Protein AF-A0A822BHA2-F1 (afdb_monomer_lite)

pLDDT: mean 87.2, std 10.23, range [45.75, 97.19]

Structure (mmCIF, N/CA/C/O backbone):
data_AF-A0A822BHA2-F1
#
_entry.id   AF-A0A822BHA2-F1
#
loop_
_atom_site.group_PDB
_atom_site.id
_atom_site.type_symbol
_atom_site.label_atom_id
_atom_site.label_alt_id
_atom_site.label_comp_id
_atom_site.label_asym_id
_atom_site.label_entity_id
_atom_site.label_seq_id
_atom_site.pdbx_PDB_ins_code
_atom_site.Cartn_x
_atom_site.Cartn_y
_atom_site.Cartn_z
_atom_site.occupancy
_atom_site.B_iso_or_equiv
_atom_site.auth_seq_id
_atom_site.auth_comp_id
_atom_site.auth_asym_id
_atom_site.auth_atom_id
_atom_site.pdbx_PDB_model_num
ATOM 1 N N . LEU A 1 1 ? -14.214 2.710 -16.445 1.00 45.75 1 LEU A N 1
ATOM 2 C CA . LEU A 1 1 ? -13.715 4.094 -16.283 1.00 45.75 1 LEU A CA 1
ATOM 3 C C . LEU A 1 1 ? -12.945 4.460 -17.545 1.00 45.75 1 LEU A C 1
ATOM 5 O O . LEU A 1 1 ? -11.931 3.828 -17.794 1.00 45.75 1 LEU A O 1
ATOM 9 N N . ARG A 1 2 ? -13.472 5.365 -18.381 1.00 46.78 2 ARG A N 1
ATOM 10 C CA . ARG A 1 2 ? -12.817 5.802 -19.633 1.00 46.78 2 ARG A CA 1
ATOM 11 C C . ARG A 1 2 ? -11.804 6.937 -19.414 1.00 46.78 2 ARG A C 1
ATOM 13 O O . ARG A 1 2 ? -10.868 7.034 -20.187 1.00 46.78 2 ARG A O 1
ATOM 20 N N . GLU A 1 3 ? -11.950 7.702 -18.329 1.00 65.31 3 GLU A N 1
ATOM 21 C CA . GLU A 1 3 ? -11.245 8.982 -18.121 1.00 65.31 3 GLU A CA 1
ATOM 22 C C . GLU A 1 3 ? -10.398 9.040 -16.832 1.00 65.31 3 GLU A C 1
ATOM 24 O O . GLU A 1 3 ? -10.071 10.113 -16.338 1.00 65.31 3 GLU A O 1
ATOM 29 N N . GLY A 1 4 ? -10.033 7.893 -16.247 1.00 66.88 4 GLY A N 1
ATOM 30 C CA . GLY A 1 4 ? -9.258 7.872 -14.997 1.00 66.88 4 GLY A CA 1
ATOM 31 C C . GLY A 1 4 ? -9.972 8.550 -13.813 1.00 66.88 4 GLY A C 1
ATOM 32 O O . GLY A 1 4 ? -11.200 8.633 -13.780 1.00 66.88 4 GLY A O 1
ATOM 33 N N . PHE A 1 5 ? -9.200 8.968 -12.808 1.00 67.44 5 PHE A N 1
ATOM 34 C CA . PHE A 1 5 ? -9.659 9.724 -11.638 1.00 67.44 5 PHE A CA 1
ATOM 35 C C . PHE A 1 5 ? -8.581 10.753 -11.270 1.00 67.44 5 PHE A C 1
ATOM 37 O O . PHE A 1 5 ? -7.400 10.401 -11.232 1.00 67.44 5 PHE A O 1
ATOM 44 N N . ASP A 1 6 ? -8.973 12.005 -11.016 1.00 74.56 6 ASP A N 1
ATOM 45 C CA . ASP A 1 6 ? -8.052 13.058 -10.576 1.00 74.56 6 ASP A CA 1
ATOM 46 C C . ASP A 1 6 ? -7.616 12.800 -9.128 1.00 74.56 6 ASP A C 1
ATOM 48 O O . ASP A 1 6 ? -8.427 12.787 -8.204 1.00 74.56 6 ASP A O 1
ATOM 52 N N . THR A 1 7 ? -6.321 12.571 -8.927 1.00 71.50 7 THR A N 1
ATOM 53 C CA . THR A 1 7 ? -5.754 12.267 -7.608 1.00 71.50 7 THR A CA 1
ATOM 54 C C . THR A 1 7 ? -5.490 13.519 -6.769 1.00 71.50 7 THR A C 1
ATOM 56 O O . THR A 1 7 ? -5.160 13.398 -5.588 1.00 71.50 7 THR A O 1
ATOM 59 N N . GLY A 1 8 ? -5.609 14.721 -7.346 1.00 75.44 8 GLY A N 1
ATOM 60 C CA . GLY A 1 8 ? -5.270 15.983 -6.687 1.00 75.44 8 GLY A CA 1
ATOM 61 C C . GLY A 1 8 ? -3.780 16.128 -6.353 1.00 75.44 8 GLY A C 1
ATOM 62 O O . GLY A 1 8 ? -3.412 16.985 -5.548 1.00 75.44 8 GLY A O 1
ATOM 63 N N . ILE A 1 9 ? -2.916 15.284 -6.930 1.00 77.75 9 ILE A N 1
ATOM 64 C CA . ILE A 1 9 ? -1.462 15.342 -6.754 1.00 77.75 9 ILE A CA 1
ATOM 65 C C . ILE A 1 9 ? -0.893 16.353 -7.750 1.00 77.75 9 ILE A C 1
ATOM 67 O O . ILE A 1 9 ? -0.879 16.113 -8.954 1.00 77.75 9 ILE A O 1
ATOM 71 N N . SER A 1 10 ? -0.382 17.474 -7.245 1.00 73.81 10 SER A N 1
ATOM 72 C CA . SER A 1 10 ? 0.189 18.543 -8.073 1.00 73.81 10 SER A CA 1
ATOM 73 C C . SER A 1 10 ? 1.670 18.346 -8.407 1.00 73.81 10 SER A C 1
ATOM 75 O O . SER A 1 10 ? 2.141 18.856 -9.420 1.00 73.81 10 SER A O 1
ATOM 77 N N . ASN A 1 11 ? 2.412 17.604 -7.579 1.00 76.12 11 ASN A N 1
ATOM 78 C CA . ASN A 1 11 ? 3.835 17.342 -7.782 1.00 76.12 11 ASN A CA 1
ATOM 79 C C . ASN A 1 11 ? 4.076 15.842 -7.979 1.00 76.12 11 ASN A C 1
ATOM 81 O O . ASN A 1 11 ? 4.129 15.069 -7.020 1.00 76.12 11 ASN A O 1
ATOM 85 N N . ILE A 1 12 ? 4.173 15.428 -9.240 1.00 76.31 12 ILE A N 1
ATOM 86 C CA . ILE A 1 12 ? 4.383 14.030 -9.611 1.00 76.31 12 ILE A CA 1
ATOM 87 C C . ILE A 1 12 ? 5.888 13.731 -9.519 1.00 76.31 12 ILE A C 1
ATOM 89 O O . ILE A 1 12 ? 6.678 14.449 -10.138 1.00 76.31 12 ILE A O 1
ATOM 93 N N . PRO A 1 13 ? 6.312 12.673 -8.794 1.00 79.62 13 PRO A N 1
ATOM 94 C CA . PRO A 1 13 ? 7.709 12.246 -8.780 1.00 79.62 13 PRO A CA 1
ATOM 95 C C . PRO A 1 13 ? 8.199 12.050 -10.212 1.00 79.62 13 PRO A C 1
ATOM 97 O O . PRO A 1 13 ? 7.485 11.440 -10.997 1.00 79.62 13 PRO A O 1
ATOM 100 N N . ASN A 1 14 ? 9.386 12.545 -10.560 1.00 84.06 14 ASN A N 1
ATOM 101 C CA . ASN A 1 14 ? 9.922 12.510 -11.929 1.00 84.06 14 ASN A CA 1
ATOM 102 C C . ASN A 1 14 ? 11.082 11.517 -12.118 1.00 84.06 14 ASN A C 1
ATOM 104 O O . ASN A 1 14 ? 11.697 11.480 -13.183 1.00 84.06 14 ASN A O 1
ATOM 108 N N . LYS A 1 15 ? 11.387 10.724 -11.087 1.00 86.56 15 LYS A N 1
ATOM 109 C CA . LYS A 1 15 ? 12.448 9.717 -11.088 1.00 86.56 15 LYS A CA 1
ATOM 110 C C . LYS A 1 15 ? 11.884 8.362 -10.670 1.00 86.56 15 LYS A C 1
ATOM 112 O O . LYS A 1 15 ? 11.096 8.321 -9.718 1.00 86.56 15 LYS A O 1
ATOM 117 N N . PRO A 1 16 ? 12.330 7.269 -11.313 1.00 90.31 16 PRO A N 1
ATOM 118 C CA . PRO A 1 16 ? 11.953 5.936 -10.894 1.00 90.31 16 PRO A CA 1
ATOM 119 C C . PRO A 1 16 ? 12.460 5.650 -9.480 1.00 90.31 16 PRO A C 1
ATOM 121 O O . PRO A 1 16 ? 13.523 6.125 -9.075 1.00 90.31 16 PRO A O 1
ATOM 124 N N . LEU A 1 17 ? 11.691 4.866 -8.731 1.00 91.38 17 LEU A N 1
ATOM 125 C CA . LEU A 1 17 ? 12.049 4.453 -7.380 1.00 91.38 17 LEU A CA 1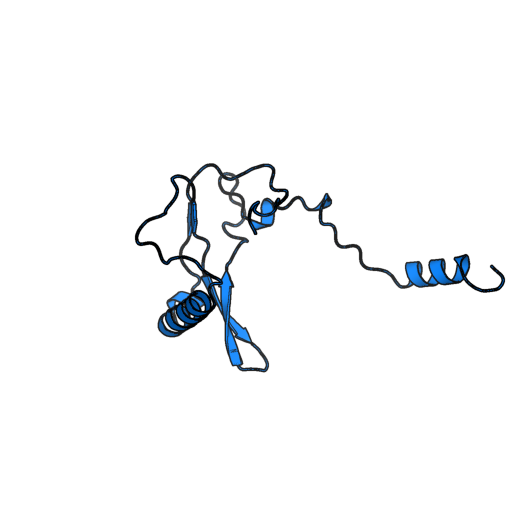
ATOM 126 C C . LEU A 1 17 ? 11.600 3.016 -7.132 1.00 91.38 17 LEU A C 1
ATOM 128 O O . LEU A 1 17 ? 10.433 2.680 -7.337 1.00 91.38 17 LEU A O 1
ATOM 132 N N . GLU A 1 18 ? 12.507 2.194 -6.616 1.00 92.69 18 GLU A N 1
ATOM 133 C CA . GLU A 1 18 ? 12.226 0.807 -6.260 1.00 92.69 18 GLU A CA 1
ATOM 134 C C . GLU A 1 18 ? 12.658 0.514 -4.846 1.00 92.69 18 GLU A C 1
ATOM 136 O O . GLU A 1 18 ? 13.839 0.649 -4.560 1.00 92.69 18 GLU A O 1
ATOM 141 N N . TRP A 1 19 ? 11.743 0.055 -3.992 1.00 93.62 19 TRP A N 1
ATOM 142 C CA . TRP A 1 19 ? 12.064 -0.299 -2.613 1.00 93.62 19 TRP A CA 1
ATOM 143 C C . TRP A 1 19 ? 11.736 -1.762 -2.297 1.00 93.62 19 TRP A C 1
ATOM 145 O O . TRP A 1 19 ? 10.732 -2.298 -2.772 1.00 93.62 19 TRP A O 1
ATOM 155 N N . PRO A 1 20 ? 12.568 -2.440 -1.486 1.00 94.88 20 PRO A N 1
ATOM 156 C CA . PRO A 1 20 ? 12.416 -3.864 -1.239 1.00 94.88 20 PRO A CA 1
ATOM 157 C C . PRO A 1 20 ? 11.191 -4.166 -0.374 1.00 94.88 20 PRO A C 1
ATOM 159 O O . PRO A 1 20 ? 10.845 -3.424 0.544 1.00 94.88 20 PRO A O 1
ATOM 162 N N . ASN A 1 21 ? 10.596 -5.338 -0.599 1.00 97.00 21 ASN A N 1
ATOM 163 C CA . ASN A 1 21 ? 9.451 -5.813 0.173 1.00 97.00 21 ASN A CA 1
ATOM 164 C C . ASN A 1 21 ? 9.718 -5.880 1.683 1.00 97.00 21 ASN A C 1
ATOM 166 O O . ASN A 1 21 ? 10.821 -6.203 2.156 1.00 97.00 21 ASN A O 1
ATOM 170 N N . LEU A 1 22 ? 8.654 -5.658 2.459 1.00 96.81 22 LEU A N 1
ATOM 171 C CA . LEU A 1 22 ? 8.710 -5.727 3.913 1.00 96.81 22 LEU A CA 1
ATOM 172 C C . LEU A 1 22 ? 9.121 -7.132 4.373 1.00 96.81 22 LEU A C 1
ATOM 174 O O . LEU A 1 22 ? 8.919 -8.144 3.693 1.00 96.81 22 LEU A O 1
ATOM 178 N N . ARG A 1 23 ? 9.701 -7.216 5.576 1.00 97.00 23 ARG A N 1
ATOM 179 C CA . ARG A 1 23 ? 10.191 -8.486 6.142 1.00 97.00 23 ARG A CA 1
ATOM 180 C C . ARG A 1 23 ? 9.090 -9.551 6.228 1.00 97.00 23 ARG A C 1
ATOM 182 O O . ARG A 1 23 ? 9.383 -10.733 6.069 1.00 97.00 23 ARG A O 1
ATOM 189 N N . SER A 1 24 ? 7.839 -9.150 6.470 1.00 96.62 24 SER A N 1
ATOM 190 C CA . SER A 1 24 ? 6.692 -10.064 6.546 1.00 96.62 24 SER A CA 1
ATOM 191 C C . SER A 1 24 ? 6.406 -10.762 5.214 1.00 96.62 24 SER A C 1
ATOM 193 O O . SER A 1 24 ? 6.207 -11.978 5.210 1.00 96.62 24 SER A O 1
ATOM 195 N N . ALA A 1 25 ? 6.469 -10.027 4.100 1.00 97.12 25 ALA A N 1
ATOM 196 C CA . ALA A 1 25 ? 6.320 -10.570 2.752 1.00 97.12 25 ALA A CA 1
ATOM 197 C C . ALA A 1 25 ? 7.490 -11.494 2.386 1.00 97.12 25 ALA A C 1
ATOM 199 O O . ALA A 1 25 ? 7.266 -12.634 1.989 1.00 97.12 25 ALA A O 1
ATOM 200 N N . ARG A 1 26 ? 8.736 -11.057 2.626 1.00 96.81 26 ARG A N 1
ATOM 201 C CA . ARG A 1 26 ? 9.941 -11.865 2.343 1.00 96.81 26 ARG A CA 1
ATOM 202 C C . ARG A 1 26 ? 9.974 -13.201 3.092 1.00 96.81 26 ARG A C 1
ATOM 204 O O . ARG A 1 26 ? 10.505 -14.174 2.579 1.00 96.81 26 ARG A O 1
ATOM 211 N N . ARG A 1 27 ? 9.403 -13.256 4.298 1.00 97.06 27 ARG A N 1
ATOM 212 C CA . ARG A 1 27 ? 9.307 -14.482 5.113 1.00 97.06 27 ARG A CA 1
ATOM 213 C C . ARG A 1 27 ? 8.176 -15.425 4.707 1.00 97.06 27 ARG A C 1
ATOM 215 O O . ARG A 1 27 ? 8.158 -16.558 5.164 1.00 97.06 27 ARG A O 1
ATOM 222 N N . ASN A 1 28 ? 7.207 -14.957 3.925 1.00 96.06 28 ASN A N 1
ATOM 223 C CA . ASN A 1 28 ? 6.018 -15.729 3.561 1.00 96.06 28 ASN A CA 1
ATOM 224 C C . ASN A 1 28 ? 5.742 -15.622 2.047 1.00 96.06 28 ASN A C 1
ATOM 226 O O . ASN A 1 28 ? 4.632 -15.232 1.669 1.00 96.06 28 ASN A O 1
ATOM 230 N N . PRO A 1 29 ? 6.719 -15.947 1.178 1.00 96.00 29 PRO A N 1
ATOM 231 C CA . PRO A 1 29 ? 6.610 -15.712 -0.262 1.00 96.00 29 PRO A CA 1
ATOM 232 C C . PRO A 1 29 ? 5.421 -16.449 -0.889 1.00 96.00 29 PRO A C 1
ATOM 234 O O . PRO A 1 29 ? 4.698 -15.863 -1.682 1.00 96.00 29 PRO A O 1
ATOM 237 N N . GLU A 1 30 ? 5.126 -17.679 -0.463 1.00 96.81 30 GLU A N 1
ATOM 238 C CA . GLU A 1 30 ? 3.995 -18.456 -0.992 1.00 96.81 30 GLU A CA 1
ATOM 239 C C . GLU A 1 30 ? 2.638 -17.783 -0.749 1.00 96.81 30 GLU A C 1
ATOM 241 O O . GLU A 1 30 ? 1.783 -17.735 -1.633 1.00 96.81 30 GLU A O 1
ATOM 246 N N . ASN A 1 31 ? 2.441 -17.206 0.443 1.00 95.62 31 ASN A N 1
ATOM 247 C CA . ASN A 1 31 ? 1.212 -16.476 0.752 1.00 95.62 31 ASN A CA 1
ATOM 248 C C . ASN A 1 31 ? 1.104 -15.194 -0.071 1.00 95.62 31 ASN A C 1
ATOM 250 O O . ASN A 1 31 ? 0.001 -14.840 -0.478 1.00 95.62 31 ASN A O 1
ATOM 254 N N . VAL A 1 32 ? 2.227 -14.509 -0.308 1.00 96.12 32 VAL A N 1
ATOM 255 C CA . VAL A 1 32 ? 2.262 -13.336 -1.185 1.00 96.12 32 VAL A CA 1
ATOM 256 C C . VAL A 1 32 ? 1.850 -13.734 -2.596 1.00 96.12 32 VAL A C 1
ATOM 258 O O . VAL A 1 32 ? 0.902 -13.159 -3.119 1.00 96.12 32 VAL A O 1
ATOM 261 N N . THR A 1 33 ? 2.494 -14.749 -3.173 1.00 95.94 33 THR A N 1
ATOM 262 C CA . THR A 1 33 ? 2.199 -15.233 -4.527 1.00 95.94 33 THR A CA 1
ATOM 263 C C . THR A 1 33 ? 0.732 -15.622 -4.676 1.00 95.94 33 THR A C 1
ATOM 265 O O . THR A 1 33 ? 0.074 -15.166 -5.608 1.00 95.94 33 THR A O 1
ATOM 268 N N . ARG A 1 34 ? 0.186 -16.396 -3.727 1.00 96.81 34 ARG A N 1
ATOM 269 C CA . ARG A 1 34 ? -1.229 -16.789 -3.740 1.00 96.81 34 ARG A CA 1
ATOM 270 C C . ARG A 1 34 ? -2.163 -15.578 -3.688 1.00 96.81 34 ARG A C 1
ATOM 272 O O . ARG A 1 34 ? -3.088 -15.495 -4.485 1.00 96.81 34 ARG A O 1
ATOM 279 N N . LEU A 1 35 ? -1.933 -14.643 -2.764 1.00 96.06 35 LEU A N 1
ATOM 280 C CA . LEU A 1 35 ? -2.795 -13.467 -2.614 1.00 96.06 35 LEU A CA 1
ATOM 281 C C . LEU A 1 35 ? -2.706 -12.537 -3.831 1.00 96.06 35 LEU A C 1
ATOM 283 O O . LEU A 1 35 ? -3.727 -12.017 -4.260 1.00 96.06 35 LEU A O 1
ATOM 287 N N . VAL A 1 36 ? -1.521 -12.362 -4.423 1.00 95.62 36 VAL A N 1
ATOM 288 C CA . VAL A 1 36 ? -1.366 -11.595 -5.670 1.00 95.62 36 VAL A CA 1
ATOM 289 C C . VAL A 1 36 ? -2.139 -12.266 -6.808 1.00 95.62 36 VAL A C 1
ATOM 291 O O . VAL A 1 36 ? -2.863 -11.582 -7.525 1.00 95.62 36 VAL A O 1
ATOM 294 N N . ALA A 1 37 ? -2.055 -13.593 -6.941 1.00 96.00 37 ALA A N 1
ATOM 295 C CA . ALA A 1 37 ? -2.821 -14.340 -7.939 1.00 96.00 37 ALA A CA 1
ATOM 296 C C . ALA A 1 37 ? -4.341 -14.195 -7.743 1.00 96.00 37 ALA A C 1
ATOM 298 O O . ALA A 1 37 ? -5.073 -14.029 -8.713 1.00 96.00 37 ALA A O 1
ATOM 299 N N . GLU A 1 38 ? -4.827 -14.198 -6.500 1.00 95.94 38 GLU A N 1
ATOM 300 C CA . GLU A 1 38 ? -6.245 -13.957 -6.200 1.00 95.94 38 GLU A CA 1
ATOM 301 C C . GLU A 1 38 ? -6.706 -12.556 -6.628 1.00 95.94 38 GLU A C 1
ATOM 303 O O . GLU A 1 38 ? -7.804 -12.415 -7.161 1.00 95.94 38 GLU A O 1
ATOM 308 N N . GLU A 1 39 ? -5.886 -11.524 -6.421 1.00 95.38 39 GLU A N 1
ATOM 309 C CA . GLU A 1 39 ? -6.201 -10.153 -6.845 1.00 95.38 39 GLU A CA 1
ATOM 310 C C . GLU A 1 39 ? -6.136 -9.986 -8.376 1.00 95.38 39 GLU A C 1
ATOM 312 O O . GLU A 1 39 ? -6.977 -9.293 -8.954 1.00 95.38 39 GLU A O 1
ATOM 317 N N . LEU A 1 40 ? -5.203 -10.677 -9.045 1.00 95.50 40 LEU A N 1
ATOM 318 C CA . LEU A 1 40 ? -5.139 -10.763 -10.511 1.00 95.50 40 LEU A CA 1
ATOM 319 C C . LEU A 1 40 ? -6.382 -11.450 -11.088 1.00 95.50 40 LEU A C 1
ATOM 321 O O . LEU A 1 40 ? -6.998 -10.928 -12.012 1.00 95.50 40 LEU A O 1
ATOM 325 N N . ASN A 1 41 ? -6.808 -12.571 -10.499 1.00 96.38 41 ASN A N 1
ATOM 326 C CA . ASN A 1 41 ? -7.995 -13.311 -10.937 1.00 96.38 41 ASN A CA 1
ATOM 327 C C . ASN A 1 41 ? -9.290 -12.497 -10.792 1.00 96.38 41 ASN A C 1
ATOM 329 O O . ASN A 1 41 ? -10.224 -12.685 -11.567 1.00 96.38 41 ASN A O 1
ATOM 333 N N . LYS A 1 42 ? -9.357 -11.580 -9.818 1.00 96.06 42 LYS A N 1
ATOM 334 C CA . LYS A 1 42 ? -10.479 -10.636 -9.664 1.00 96.06 42 LYS A CA 1
ATOM 335 C C . LYS A 1 42 ? -10.425 -9.463 -10.648 1.00 96.06 42 LYS A C 1
ATOM 337 O O . LYS A 1 42 ? -11.372 -8.685 -10.701 1.00 96.06 42 LYS A O 1
ATOM 342 N N . GLY A 1 43 ? -9.325 -9.299 -11.385 1.00 94.56 43 GLY A N 1
ATOM 343 C CA . GLY A 1 43 ? -9.093 -8.148 -12.258 1.00 94.56 43 GLY A CA 1
ATOM 344 C C . GLY A 1 43 ? -8.791 -6.850 -11.503 1.00 94.56 43 GLY A C 1
ATOM 345 O O . GLY A 1 43 ? -8.957 -5.771 -12.063 1.00 94.56 43 GLY A O 1
ATOM 346 N N . PHE A 1 44 ? -8.376 -6.930 -10.233 1.00 92.25 44 PHE A N 1
ATOM 347 C CA . PHE A 1 44 ? -8.029 -5.751 -9.427 1.00 92.25 44 PHE A CA 1
ATOM 348 C C . PHE A 1 44 ? -6.586 -5.289 -9.631 1.00 92.25 44 PHE A C 1
ATOM 350 O O . PHE A 1 44 ? -6.266 -4.135 -9.356 1.00 92.25 44 PHE A O 1
ATOM 357 N N . LEU A 1 45 ? -5.723 -6.173 -10.131 1.00 92.69 45 LEU A N 1
ATOM 358 C CA . LEU A 1 45 ? -4.342 -5.868 -10.488 1.00 92.69 45 LEU A CA 1
ATOM 359 C C . LEU A 1 45 ? -4.100 -6.179 -11.965 1.00 92.69 45 LEU A C 1
ATOM 361 O O . LEU A 1 45 ? -4.748 -7.049 -12.544 1.00 92.69 45 LEU A O 1
ATOM 365 N N . ILE A 1 46 ? -3.130 -5.483 -12.553 1.00 90.44 46 ILE A N 1
ATOM 366 C CA . ILE A 1 46 ? -2.639 -5.728 -13.912 1.00 90.44 46 ILE A CA 1
ATOM 367 C C . ILE A 1 46 ? -1.131 -5.973 -13.818 1.00 90.44 46 ILE A C 1
ATOM 369 O O . ILE A 1 46 ? -0.427 -5.249 -13.112 1.00 90.44 46 ILE A O 1
ATOM 373 N N . GLY A 1 47 ? -0.644 -7.000 -14.512 1.00 88.19 47 GLY A N 1
ATOM 374 C CA . GLY A 1 47 ? 0.723 -7.512 -14.404 1.00 88.19 47 GLY A CA 1
ATOM 375 C C . GLY A 1 47 ? 0.730 -8.973 -13.925 1.00 88.19 47 GLY A C 1
ATOM 376 O O . GLY A 1 47 ? -0.259 -9.671 -14.152 1.00 88.19 47 GLY A O 1
ATOM 377 N N . PRO A 1 48 ? 1.803 -9.446 -13.253 1.00 88.00 48 PRO A N 1
ATOM 378 C CA . PRO A 1 48 ? 3.085 -8.769 -13.038 1.00 88.00 48 PRO A CA 1
ATOM 379 C C . PRO A 1 48 ? 3.842 -8.569 -14.356 1.00 88.00 48 PRO A C 1
ATOM 381 O O . PRO A 1 48 ? 3.725 -9.369 -15.280 1.00 88.00 48 PRO A O 1
ATOM 384 N N . TYR A 1 49 ? 4.622 -7.496 -14.443 1.00 90.44 49 TYR A N 1
ATOM 385 C CA . TYR A 1 49 ? 5.454 -7.210 -15.611 1.00 90.44 49 TYR A CA 1
ATOM 386 C C . TYR A 1 49 ? 6.889 -7.678 -15.362 1.00 90.44 49 TYR A C 1
ATOM 388 O O . TYR A 1 49 ? 7.405 -7.525 -14.257 1.00 90.44 49 TYR A O 1
ATOM 396 N N . ASN A 1 50 ? 7.546 -8.209 -16.397 1.00 88.50 50 ASN A N 1
ATOM 397 C CA . ASN A 1 50 ? 8.959 -8.608 -16.322 1.00 88.50 50 ASN A CA 1
ATOM 398 C C . ASN A 1 50 ? 9.911 -7.401 -16.248 1.00 88.50 50 ASN A C 1
ATOM 400 O O . ASN A 1 50 ? 11.057 -7.537 -15.834 1.00 88.50 50 ASN A O 1
ATOM 404 N N . SER A 1 51 ? 9.433 -6.227 -16.655 1.00 89.88 51 SER A N 1
ATOM 405 C CA . SER A 1 51 ? 10.136 -4.951 -16.588 1.00 89.88 51 SER A CA 1
ATOM 406 C C . SER A 1 51 ? 9.131 -3.821 -16.341 1.00 89.88 51 SER A C 1
ATOM 408 O O . SER A 1 51 ? 7.958 -3.970 -16.698 1.00 89.88 51 SER A O 1
ATOM 410 N N . PRO A 1 52 ? 9.551 -2.683 -15.765 1.00 89.50 52 PRO A N 1
ATOM 411 C CA . PRO A 1 52 ? 8.675 -1.532 -15.586 1.00 89.50 52 PRO A CA 1
ATOM 412 C C . PRO A 1 52 ? 8.075 -1.073 -16.929 1.00 89.50 52 PRO A C 1
ATOM 414 O O . PRO A 1 52 ? 8.823 -0.868 -17.885 1.00 89.50 52 PRO A O 1
ATOM 417 N N . PRO A 1 53 ? 6.744 -0.906 -17.035 1.00 87.56 53 PRO A N 1
ATOM 418 C CA . PRO A 1 53 ? 6.095 -0.534 -18.296 1.00 87.56 53 PRO A CA 1
ATOM 419 C C . PRO A 1 53 ? 6.251 0.953 -18.659 1.00 87.56 53 PRO A C 1
ATOM 421 O O . PRO A 1 53 ? 5.891 1.355 -19.762 1.00 87.56 53 PRO A O 1
ATOM 424 N N . PHE A 1 54 ? 6.779 1.775 -17.748 1.00 89.69 54 PHE A N 1
ATOM 425 C CA . PHE A 1 54 ? 6.960 3.216 -17.921 1.00 89.69 54 PHE A CA 1
ATOM 426 C C . PHE A 1 54 ? 8.390 3.623 -17.560 1.00 89.69 54 PHE A C 1
ATOM 428 O O . PHE A 1 54 ? 9.007 3.002 -16.701 1.00 89.69 54 PHE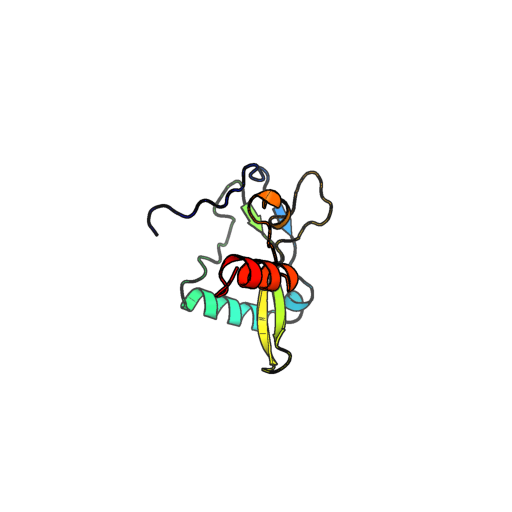 A O 1
ATOM 435 N N . ILE A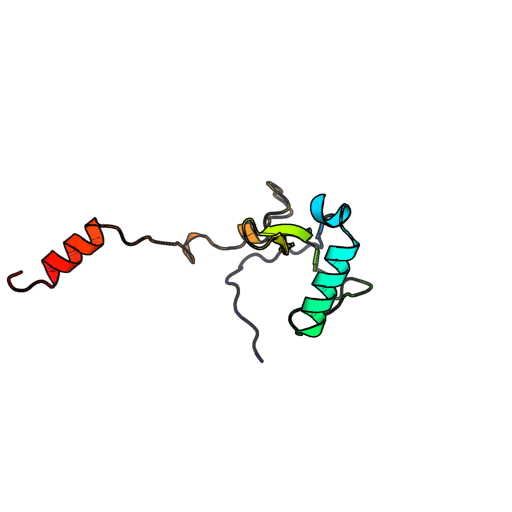 1 55 ? 8.890 4.706 -18.169 1.00 89.88 55 ILE A N 1
ATOM 436 C CA . ILE A 1 55 ? 10.215 5.284 -17.856 1.00 89.88 55 ILE A CA 1
ATOM 437 C C . ILE A 1 55 ? 10.276 5.734 -16.393 1.00 89.88 55 ILE A C 1
ATOM 439 O O . ILE A 1 55 ? 11.277 5.552 -15.706 1.00 89.88 55 ILE A O 1
ATOM 443 N N . ASN A 1 56 ? 9.180 6.322 -15.922 1.00 89.31 56 ASN A N 1
ATOM 444 C CA . ASN A 1 56 ? 9.032 6.796 -14.564 1.00 89.31 56 ASN A CA 1
ATOM 445 C C . ASN A 1 56 ? 7.982 5.943 -13.852 1.00 89.31 56 ASN A C 1
ATOM 447 O O . ASN A 1 56 ? 6.827 5.881 -14.275 1.00 89.31 56 ASN A O 1
ATOM 451 N N . TYR A 1 57 ? 8.405 5.250 -12.803 1.00 90.06 57 TYR A N 1
ATOM 452 C CA . TYR A 1 57 ? 7.601 4.256 -12.109 1.00 90.06 57 TYR A CA 1
ATOM 453 C C . TYR A 1 57 ? 7.971 4.205 -10.630 1.00 90.06 57 TYR A C 1
ATOM 455 O O . TYR A 1 57 ? 9.032 4.666 -10.210 1.00 90.06 57 TYR A O 1
ATOM 463 N N . ARG A 1 58 ? 7.088 3.616 -9.823 1.00 90.38 58 ARG A N 1
ATOM 464 C CA . ARG A 1 58 ? 7.318 3.480 -8.388 1.00 90.38 58 ARG A CA 1
ATOM 465 C C . ARG A 1 58 ? 6.938 2.094 -7.899 1.00 90.38 58 ARG A C 1
ATOM 467 O O . ARG A 1 58 ? 5.781 1.696 -8.009 1.00 90.38 58 ARG A O 1
ATOM 474 N N . ILE A 1 59 ? 7.906 1.391 -7.322 1.00 92.56 59 ILE A N 1
ATOM 475 C CA . ILE A 1 59 ? 7.703 0.094 -6.678 1.00 92.56 59 ILE A CA 1
ATOM 476 C C . ILE A 1 59 ? 7.765 0.310 -5.170 1.00 92.56 59 ILE A C 1
ATOM 478 O O . ILE A 1 59 ? 8.835 0.505 -4.593 1.00 92.56 59 ILE A O 1
ATOM 482 N N . ASN A 1 60 ? 6.591 0.302 -4.541 1.00 94.19 60 ASN A N 1
ATOM 483 C CA . ASN A 1 60 ? 6.471 0.381 -3.091 1.00 94.19 60 ASN A CA 1
ATOM 484 C C . ASN A 1 60 ? 6.529 -1.025 -2.469 1.00 94.19 60 ASN A C 1
ATOM 486 O O . ASN A 1 60 ? 6.043 -1.980 -3.084 1.00 94.19 60 ASN A O 1
ATOM 490 N N . PRO A 1 61 ? 7.058 -1.168 -1.241 1.00 96.12 61 PRO A N 1
ATOM 491 C CA . PRO A 1 61 ? 7.097 -2.449 -0.553 1.00 96.12 61 PRO A CA 1
ATOM 492 C C . PRO A 1 61 ? 5.702 -3.033 -0.360 1.00 96.12 61 PRO A C 1
ATOM 494 O O . PRO A 1 61 ? 4.793 -2.350 0.118 1.00 96.12 61 PRO A O 1
ATOM 497 N N . ILE A 1 62 ? 5.563 -4.333 -0.615 1.00 96.50 62 ILE A N 1
ATOM 498 C CA . ILE A 1 62 ? 4.421 -5.091 -0.108 1.00 96.50 62 ILE A CA 1
ATOM 499 C C . ILE A 1 62 ? 4.767 -5.796 1.201 1.00 96.50 62 ILE A C 1
ATOM 501 O O . ILE A 1 62 ? 5.903 -6.219 1.449 1.00 96.50 62 ILE A O 1
ATOM 505 N N . GLY A 1 63 ? 3.760 -5.925 2.053 1.00 97.19 63 GLY A N 1
ATOM 506 C CA . GLY A 1 63 ? 3.809 -6.652 3.309 1.00 97.19 63 GLY A CA 1
ATOM 507 C C . GLY A 1 63 ? 2.625 -7.589 3.463 1.00 97.19 63 GLY A C 1
ATOM 508 O O . GLY A 1 63 ? 1.649 -7.531 2.719 1.00 97.19 63 GLY A O 1
ATOM 509 N N . LEU A 1 64 ? 2.709 -8.441 4.477 1.00 96.81 64 LEU A N 1
ATOM 510 C CA . LEU A 1 64 ? 1.589 -9.246 4.942 1.00 96.81 64 LEU A CA 1
ATOM 511 C C . LEU A 1 64 ? 1.207 -8.836 6.357 1.00 96.81 64 LEU A C 1
ATOM 513 O O . LEU A 1 64 ? 2.075 -8.708 7.224 1.00 96.81 64 LEU A O 1
ATOM 517 N N . VAL A 1 65 ? -0.095 -8.682 6.573 1.00 95.19 65 VAL A N 1
ATOM 518 C CA . VAL A 1 65 ? -0.706 -8.466 7.886 1.00 95.19 65 VAL A CA 1
ATOM 519 C C . VAL A 1 65 ? -1.755 -9.537 8.116 1.00 95.19 65 VAL A C 1
ATOM 521 O O . VAL A 1 65 ? -2.493 -9.910 7.207 1.00 95.19 65 VAL A O 1
ATOM 524 N N . GLU A 1 66 ? -1.831 -10.032 9.342 1.00 94.00 66 GLU A N 1
ATOM 525 C CA . GLU A 1 66 ? -2.835 -11.003 9.745 1.00 94.00 66 GLU A CA 1
ATOM 526 C C . GLU A 1 66 ? -3.970 -10.312 10.502 1.00 94.00 66 GLU A C 1
ATOM 528 O O . GLU A 1 66 ? -3.750 -9.546 11.441 1.00 94.00 66 GLU A O 1
ATOM 533 N N . SER A 1 67 ? -5.209 -10.573 10.091 1.00 89.88 67 SER A N 1
ATOM 534 C CA . SER A 1 67 ? -6.389 -10.082 10.797 1.00 89.88 67 SER A CA 1
ATOM 535 C C . SER A 1 67 ? -6.480 -10.712 12.187 1.00 89.88 67 SER A C 1
ATOM 537 O O . SER A 1 67 ? -6.522 -11.935 12.312 1.00 89.88 67 SER A O 1
ATOM 539 N N . LYS A 1 68 ? -6.597 -9.871 13.225 1.00 87.81 68 LYS A N 1
ATOM 540 C CA . LYS A 1 68 ? -6.657 -10.295 14.636 1.00 87.81 68 LYS A CA 1
ATOM 541 C C . LYS A 1 68 ? -7.679 -11.411 14.893 1.00 87.81 68 LYS A C 1
ATOM 543 O O . LYS A 1 68 ? -7.344 -12.386 15.560 1.00 87.81 68 LYS A O 1
ATOM 548 N N . TYR A 1 69 ? -8.893 -11.268 14.357 1.00 88.44 69 TYR A N 1
ATOM 549 C CA . TYR A 1 69 ? -10.011 -12.180 14.626 1.00 88.44 69 TYR A CA 1
ATOM 550 C C . TYR A 1 69 ? -10.093 -13.336 13.632 1.00 88.44 69 TYR A C 1
ATOM 552 O O . TYR A 1 69 ? -10.242 -14.483 14.029 1.00 88.44 69 TYR A O 1
ATOM 560 N N . SER A 1 70 ? -9.975 -13.048 12.334 1.00 89.69 70 SER A N 1
ATOM 561 C CA . SER A 1 70 ? -10.182 -14.068 11.297 1.00 89.69 70 SER A CA 1
ATOM 562 C C . SER A 1 70 ? -8.934 -14.883 10.966 1.00 89.69 70 SER A C 1
ATOM 564 O O . SER A 1 70 ? -9.036 -15.834 10.198 1.00 89.69 70 SER A O 1
ATOM 566 N N . LYS A 1 71 ? -7.753 -14.474 11.459 1.00 91.25 71 LYS A N 1
ATOM 567 C CA . LYS A 1 71 ? -6.440 -15.047 11.105 1.00 91.25 71 LYS A CA 1
ATOM 568 C C . LYS A 1 71 ? -6.128 -15.016 9.602 1.00 91.25 71 LYS A C 1
ATOM 570 O O . LYS A 1 71 ? -5.139 -15.573 9.134 1.00 91.25 71 LYS A O 1
ATOM 575 N N . LYS A 1 72 ? -6.952 -14.312 8.816 1.00 92.25 72 LYS A N 1
ATOM 576 C CA . LYS A 1 72 ? -6.751 -14.138 7.379 1.00 92.25 72 LYS A CA 1
ATOM 577 C C . LYS A 1 72 ? -5.588 -13.187 7.144 1.00 92.25 72 LYS A C 1
ATOM 579 O O . LYS A 1 72 ? -5.588 -12.062 7.653 1.00 92.25 72 LYS A O 1
ATOM 584 N N . LYS A 1 73 ? -4.628 -13.632 6.336 1.00 93.88 73 LYS A N 1
ATOM 585 C CA . LYS A 1 73 ? -3.530 -12.800 5.841 1.00 93.88 73 LYS A CA 1
ATOM 586 C C . LYS A 1 73 ? -4.038 -11.885 4.728 1.00 93.88 73 LYS A C 1
ATOM 588 O O . LYS A 1 73 ? -4.792 -12.322 3.862 1.00 93.88 73 LYS A O 1
ATOM 593 N N . ARG A 1 74 ? -3.620 -10.625 4.758 1.00 94.50 74 ARG A N 1
ATOM 594 C CA . ARG A 1 74 ? -3.918 -9.604 3.753 1.00 94.50 74 ARG A CA 1
ATOM 595 C C . ARG A 1 74 ? -2.615 -8.989 3.270 1.00 94.50 74 ARG A C 1
ATOM 597 O O . ARG A 1 74 ? -1.707 -8.769 4.075 1.00 94.50 74 ARG A O 1
ATOM 604 N N . LEU A 1 75 ? -2.548 -8.717 1.971 1.00 95.88 75 LEU A N 1
ATOM 605 C CA . LEU A 1 75 ? -1.501 -7.878 1.408 1.00 95.88 75 LEU A CA 1
ATOM 606 C C . LEU A 1 75 ? -1.705 -6.441 1.889 1.00 95.88 75 LEU A C 1
ATOM 608 O O . LEU A 1 75 ? -2.833 -5.956 1.962 1.00 95.88 75 LEU A O 1
ATOM 612 N N . ILE A 1 76 ? -0.604 -5.780 2.216 1.00 95.62 76 ILE A N 1
ATOM 613 C CA . ILE A 1 76 ? -0.549 -4.337 2.433 1.00 95.62 76 ILE A CA 1
ATOM 614 C C . ILE A 1 76 ? 0.497 -3.747 1.494 1.00 95.62 76 ILE A C 1
ATOM 616 O O . ILE A 1 76 ? 1.500 -4.400 1.206 1.00 95.62 76 ILE A O 1
ATOM 620 N N . VAL A 1 77 ? 0.266 -2.521 1.039 1.00 95.69 77 VAL A N 1
ATOM 621 C CA . VAL A 1 77 ? 1.222 -1.748 0.242 1.00 95.69 77 VAL A CA 1
ATOM 622 C C . VAL A 1 77 ? 1.671 -0.569 1.093 1.00 95.69 77 VAL A C 1
ATOM 624 O O . VAL A 1 77 ? 0.834 0.195 1.575 1.00 95.69 77 VAL A O 1
ATOM 627 N N . ASP A 1 78 ? 2.975 -0.427 1.306 1.00 95.44 78 ASP A N 1
ATOM 628 C CA . ASP A 1 78 ? 3.514 0.672 2.101 1.00 95.44 78 ASP A CA 1
ATOM 629 C C . ASP A 1 78 ? 3.714 1.927 1.245 1.00 95.44 78 ASP A C 1
ATOM 631 O O . ASP A 1 78 ? 4.742 2.116 0.599 1.00 95.44 78 ASP A O 1
ATOM 635 N N . LEU A 1 79 ? 2.706 2.800 1.248 1.00 93.12 79 LEU A N 1
ATOM 636 C CA . LEU A 1 79 ? 2.723 4.085 0.538 1.00 93.12 79 LEU A CA 1
ATOM 637 C C . LEU A 1 79 ? 3.423 5.211 1.316 1.00 93.12 79 LEU A C 1
ATOM 639 O O . LEU A 1 79 ? 3.486 6.347 0.836 1.00 93.12 79 LEU A O 1
ATOM 643 N N . SER A 1 80 ? 3.932 4.918 2.516 1.00 91.56 80 SER A N 1
ATOM 644 C CA . SER A 1 80 ? 4.622 5.894 3.370 1.00 91.56 80 SER A CA 1
ATOM 645 C C . SER A 1 80 ? 6.133 5.898 3.158 1.00 91.56 80 SER A C 1
ATOM 647 O O . SER A 1 80 ? 6.822 6.765 3.692 1.00 91.56 80 SER A O 1
ATOM 649 N N . VAL A 1 81 ? 6.630 4.964 2.352 1.00 91.62 81 VAL A N 1
ATOM 650 C CA . VAL A 1 81 ? 8.032 4.818 1.988 1.00 91.62 81 VAL A CA 1
ATOM 651 C C . VAL A 1 81 ? 8.406 5.685 0.770 1.00 91.62 81 VAL A C 1
ATOM 653 O O . VAL A 1 81 ? 7.619 5.817 -0.176 1.00 91.62 81 VAL A O 1
ATOM 656 N N . PRO A 1 82 ? 9.638 6.222 0.730 1.00 90.25 82 PRO A N 1
ATOM 657 C CA . PRO A 1 82 ? 10.624 6.257 1.807 1.00 90.25 82 PRO A CA 1
ATOM 658 C C . PRO A 1 82 ? 10.257 7.331 2.839 1.00 90.25 82 PRO A C 1
ATOM 660 O O . PRO A 1 82 ? 9.579 8.315 2.544 1.00 90.25 82 PRO A O 1
ATOM 663 N N . HIS A 1 83 ? 10.690 7.121 4.080 1.00 84.44 83 HIS A N 1
ATOM 664 C CA . HIS A 1 83 ? 10.459 8.080 5.154 1.00 84.44 83 HIS A CA 1
ATOM 665 C C . HIS A 1 83 ? 11.550 9.151 5.144 1.00 84.44 83 HIS A C 1
ATOM 667 O O . HIS A 1 83 ? 12.732 8.819 5.129 1.00 84.44 83 HIS A O 1
ATOM 673 N N . ASN A 1 84 ? 11.146 10.421 5.230 1.00 79.56 84 ASN A N 1
ATOM 674 C CA . ASN A 1 84 ? 12.042 11.579 5.354 1.00 79.56 84 ASN A CA 1
ATOM 675 C C . ASN A 1 84 ? 13.053 11.755 4.204 1.00 79.56 84 ASN A C 1
ATOM 677 O O . ASN A 1 84 ? 14.094 12.383 4.396 1.00 79.56 84 ASN A O 1
ATOM 681 N N . ASP A 1 85 ? 12.743 11.241 3.016 1.00 82.75 85 ASP A N 1
ATOM 682 C CA . ASP A 1 85 ? 13.531 11.483 1.809 1.00 82.75 85 ASP A CA 1
ATOM 683 C C . ASP A 1 85 ? 13.045 12.769 1.125 1.00 82.75 85 ASP A C 1
ATOM 685 O O . ASP A 1 85 ? 11.863 12.903 0.794 1.00 82.75 85 ASP A O 1
ATOM 689 N N . LYS A 1 86 ? 13.950 13.737 0.959 1.00 78.00 86 LYS A N 1
ATOM 690 C CA . LYS A 1 86 ? 13.638 15.036 0.347 1.00 78.00 86 LYS A CA 1
ATOM 691 C C . LYS A 1 86 ? 13.525 14.952 -1.173 1.00 78.00 86 LYS A C 1
ATOM 693 O O . LYS A 1 86 ? 12.777 15.731 -1.756 1.00 78.00 86 LYS A O 1
ATOM 698 N N . ASP A 1 87 ? 14.246 14.020 -1.786 1.00 83.38 87 ASP A N 1
ATOM 699 C CA . ASP A 1 87 ? 14.290 13.845 -3.236 1.00 83.38 87 ASP A CA 1
ATOM 700 C C . ASP A 1 87 ? 13.213 12.859 -3.708 1.00 83.38 87 ASP A C 1
ATOM 702 O O . ASP A 1 87 ? 12.737 12.939 -4.842 1.00 83.38 87 ASP A O 1
ATOM 706 N N . HIS A 1 88 ? 12.783 11.959 -2.818 1.00 84.56 88 HIS A N 1
ATOM 707 C CA . HIS A 1 88 ? 11.779 10.935 -3.089 1.00 84.56 88 HIS A CA 1
ATOM 708 C C . HIS A 1 88 ? 10.633 10.957 -2.061 1.00 84.56 88 HIS A C 1
ATOM 710 O O . HIS A 1 88 ? 10.475 10.007 -1.291 1.00 84.56 88 HIS A O 1
ATOM 716 N N . PRO A 1 89 ? 9.770 11.991 -2.052 1.00 88.56 89 PRO A N 1
ATOM 717 C CA . PRO A 1 89 ? 8.634 12.063 -1.131 1.00 88.56 89 PRO A CA 1
ATOM 718 C C . PRO A 1 89 ? 7.752 10.811 -1.225 1.00 88.56 89 PRO A C 1
ATOM 720 O O . PRO A 1 89 ? 7.503 10.297 -2.320 1.00 88.56 89 PRO A O 1
ATOM 723 N N . SER A 1 90 ? 7.262 10.299 -0.093 1.00 89.69 90 SER A N 1
ATOM 724 C CA . SER A 1 90 ? 6.324 9.164 -0.056 1.00 89.69 90 SER A CA 1
ATOM 725 C C . SER A 1 90 ? 5.023 9.484 -0.791 1.00 89.69 90 SER A C 1
ATOM 727 O O . SER A 1 90 ? 4.617 10.644 -0.833 1.00 89.69 90 SER A O 1
ATOM 729 N N . ILE A 1 91 ? 4.329 8.482 -1.342 1.00 88.44 91 ILE A N 1
ATOM 730 C CA . ILE A 1 91 ? 3.042 8.717 -2.025 1.00 88.44 91 ILE A CA 1
ATOM 731 C C . ILE A 1 91 ? 2.047 9.407 -1.086 1.00 88.44 91 ILE A C 1
ATOM 733 O O . ILE A 1 91 ? 1.402 10.376 -1.475 1.00 88.44 91 ILE A O 1
ATOM 737 N N . ASN A 1 92 ? 1.996 8.984 0.177 1.00 87.62 92 ASN A N 1
ATOM 738 C CA . ASN A 1 92 ? 1.132 9.610 1.175 1.00 87.62 92 ASN A CA 1
ATOM 739 C C . ASN A 1 92 ? 1.482 11.084 1.444 1.00 87.62 92 ASN A C 1
ATOM 741 O O . ASN A 1 92 ? 0.597 11.866 1.779 1.00 87.62 92 ASN A O 1
ATOM 745 N N . SER A 1 93 ? 2.749 11.485 1.297 1.00 87.00 93 SER A N 1
ATOM 746 C CA . SER A 1 93 ? 3.159 12.887 1.470 1.00 87.00 93 SER A CA 1
ATOM 747 C C . SER A 1 93 ? 2.764 13.798 0.303 1.00 87.00 93 SER A C 1
ATOM 749 O O . SER A 1 93 ? 2.736 15.014 0.478 1.00 87.00 93 SER A O 1
ATOM 751 N N . LEU A 1 94 ? 2.415 13.224 -0.854 1.00 86.12 94 LEU A N 1
ATOM 752 C CA . LEU A 1 94 ? 1.948 13.969 -2.027 1.00 86.12 94 LEU A CA 1
ATOM 753 C C . LEU A 1 94 ? 0.475 14.387 -1.924 1.00 86.12 94 LEU A C 1
ATOM 755 O O . LEU A 1 94 ? 0.023 15.238 -2.687 1.00 86.12 94 LEU A O 1
ATOM 759 N N . ILE A 1 95 ? -0.277 13.801 -0.990 1.00 83.69 95 ILE A N 1
ATOM 760 C CA . ILE A 1 95 ? -1.681 14.137 -0.763 1.00 83.69 95 ILE A CA 1
ATOM 761 C C . ILE A 1 95 ? -1.749 15.467 -0.008 1.00 83.69 95 ILE A C 1
ATOM 763 O O . ILE A 1 95 ? -1.265 15.590 1.123 1.00 83.69 95 ILE A O 1
ATOM 767 N N . TYR A 1 96 ? -2.377 16.473 -0.617 1.00 82.56 96 TYR A N 1
ATOM 768 C CA . TYR A 1 96 ? -2.519 17.787 0.000 1.00 82.56 96 TYR A CA 1
ATOM 769 C C . TYR A 1 96 ? -3.507 17.740 1.173 1.00 82.56 96 TYR A C 1
ATOM 771 O O . TYR A 1 96 ? -4.723 17.677 0.998 1.00 82.56 96 TYR A O 1
ATOM 779 N N . LYS A 1 97 ? -2.971 17.783 2.397 1.00 78.81 97 LYS A N 1
ATOM 780 C CA . LYS A 1 97 ? -3.732 17.568 3.641 1.00 78.81 97 LYS A CA 1
ATOM 781 C C . LYS A 1 97 ? -4.899 18.536 3.844 1.00 78.81 97 LYS A C 1
ATOM 783 O O . LYS A 1 97 ? -5.878 18.160 4.477 1.00 78.81 97 LYS A O 1
ATOM 788 N N . TYR A 1 98 ? -4.807 19.760 3.326 1.00 79.94 98 TYR A N 1
ATOM 789 C CA . TYR A 1 98 ? -5.864 20.756 3.513 1.00 79.94 98 TYR A CA 1
ATOM 790 C C . TYR A 1 98 ? -7.074 20.515 2.600 1.00 79.94 98 TYR A C 1
ATOM 792 O O . TYR A 1 98 ? -8.192 20.793 3.023 1.00 79.94 98 TYR A O 1
ATOM 800 N N . SER A 1 99 ? -6.884 19.926 1.410 1.00 73.69 99 SER A N 1
ATOM 801 C CA . SER A 1 99 ? -8.003 19.543 0.525 1.00 73.69 99 SER A CA 1
ATOM 802 C C . SER A 1 99 ? -8.773 18.324 1.029 1.00 73.69 99 SER A C 1
ATOM 804 O O . SER A 1 99 ? -9.913 18.114 0.632 1.00 73.69 99 SER A O 1
ATOM 806 N N . TYR A 1 100 ? -8.162 17.528 1.907 1.00 70.81 100 TYR A N 1
ATOM 807 C CA . TYR A 1 100 ? -8.721 16.274 2.413 1.00 70.81 100 TYR A CA 1
ATOM 808 C C . TYR A 1 100 ? -8.682 16.235 3.944 1.00 70.81 100 TYR A C 1
ATOM 810 O O . TYR A 1 100 ? -8.273 15.241 4.548 1.00 70.81 100 TYR A O 1
ATOM 818 N N . SER A 1 101 ? -9.061 17.345 4.584 1.00 73.12 101 SER A N 1
ATOM 819 C CA . SER A 1 101 ? -9.117 17.415 6.042 1.00 73.12 101 SER A CA 1
ATOM 820 C C . SER A 1 101 ? -10.339 16.657 6.570 1.00 73.12 101 SER A C 1
ATOM 822 O O . SER A 1 101 ? -11.457 16.806 6.079 1.00 73.12 101 SER A O 1
ATOM 824 N N . LEU A 1 102 ? -10.117 15.802 7.569 1.00 76.44 102 LEU A N 1
ATOM 825 C CA . LEU A 1 102 ? -11.187 15.105 8.274 1.00 76.44 102 LEU A CA 1
ATOM 826 C C . LEU A 1 102 ? -11.604 15.960 9.471 1.00 76.44 102 LEU A C 1
ATOM 828 O O . LEU A 1 102 ? -10.845 16.085 10.431 1.00 76.44 102 LEU A O 1
ATOM 832 N N . SER A 1 103 ? -12.799 16.542 9.406 1.00 78.44 103 SER A N 1
ATOM 833 C CA . SER A 1 103 ? -13.428 17.173 10.566 1.00 78.44 103 SER A CA 1
ATOM 834 C C . SER A 1 103 ? -14.339 16.161 11.247 1.00 78.44 103 SER A C 1
ATOM 836 O O . SER A 1 103 ? -15.213 15.575 10.605 1.00 78.44 103 SER A O 1
ATOM 838 N N . TYR A 1 104 ? -14.126 15.933 12.539 1.00 83.44 104 TYR A N 1
ATOM 839 C CA . TYR A 1 104 ? -15.031 15.121 13.341 1.00 83.44 104 TYR A CA 1
ATOM 840 C C . TYR A 1 104 ? -16.126 16.014 13.902 1.00 83.44 104 TYR A C 1
ATOM 842 O O . TYR A 1 104 ? -15.831 17.027 14.532 1.00 83.44 104 TYR A O 1
ATOM 850 N N . VAL A 1 105 ? -17.381 15.609 13.705 1.00 87.00 105 VAL A N 1
ATOM 851 C CA . VAL A 1 105 ? -18.516 16.246 14.375 1.00 87.00 105 VAL A CA 1
ATOM 852 C C . VAL A 1 105 ? -18.339 16.065 15.877 1.00 87.00 105 VAL A C 1
ATOM 854 O O . VAL A 1 105 ? -18.194 14.940 16.364 1.00 87.00 105 VAL A O 1
ATOM 857 N N . THR A 1 106 ? -18.327 17.173 16.605 1.00 91.12 106 THR A N 1
ATOM 858 C CA . THR A 1 106 ? -18.212 17.178 18.061 1.00 91.12 106 THR A CA 1
ATOM 859 C C . THR A 1 106 ? -19.591 17.148 18.720 1.00 91.12 106 THR A C 1
ATOM 861 O O . THR A 1 106 ? -20.619 17.413 18.092 1.00 91.12 106 THR A O 1
ATOM 864 N N . VAL A 1 107 ? -19.627 16.846 20.021 1.00 90.50 107 VAL A N 1
ATOM 865 C CA . VAL A 1 107 ? -20.863 16.965 20.813 1.00 90.50 107 VAL A CA 1
ATOM 866 C C . VAL A 1 107 ? -21.359 18.416 20.823 1.00 90.50 107 VAL A C 1
ATOM 868 O O . VAL A 1 107 ? -22.562 18.645 20.732 1.00 90.50 107 VAL A O 1
ATOM 871 N N . ASP A 1 108 ? -20.452 19.395 20.841 1.00 92.62 108 ASP A N 1
ATOM 872 C CA . ASP A 1 108 ? -20.807 20.817 20.795 1.00 92.62 108 ASP A CA 1
ATOM 873 C C . ASP A 1 108 ? -21.473 21.205 19.470 1.00 92.62 108 ASP A C 1
ATOM 875 O O . ASP A 1 108 ? -22.407 22.007 19.463 1.00 92.62 108 ASP A O 1
ATOM 879 N N . ASP A 1 109 ? -21.049 20.612 18.352 1.00 91.00 109 ASP A N 1
ATOM 880 C CA . ASP A 1 109 ? -21.696 20.823 17.051 1.00 91.00 109 ASP A CA 1
ATOM 881 C C . ASP A 1 109 ? -23.135 20.285 17.053 1.00 91.00 109 ASP A C 1
ATOM 883 O O . ASP A 1 109 ? -24.045 20.920 16.509 1.00 91.00 109 ASP A O 1
ATOM 887 N N . ALA A 1 110 ? -23.369 19.153 17.726 1.00 89.69 110 ALA A N 1
ATOM 888 C CA . ALA A 1 110 ? -24.709 18.603 17.917 1.00 89.69 110 ALA A CA 1
ATOM 889 C C . ALA A 1 110 ? -25.571 19.495 18.829 1.00 89.69 110 ALA A C 1
ATOM 891 O O . ALA A 1 110 ? -26.724 19.773 18.495 1.00 89.69 110 ALA A O 1
ATOM 892 N N . ILE A 1 111 ? -25.016 19.998 19.939 1.00 90.69 111 ILE A N 1
ATOM 893 C CA . ILE A 1 111 ? -25.713 20.917 20.855 1.00 90.69 111 ILE A CA 1
ATOM 894 C C . ILE A 1 111 ? -26.103 22.208 20.129 1.00 90.69 111 ILE A C 1
ATOM 896 O O . ILE A 1 111 ? -27.262 22.616 20.199 1.00 90.69 111 ILE A O 1
ATOM 900 N N . LYS A 1 112 ? -25.176 22.819 19.380 1.00 90.88 112 LYS A N 1
ATOM 901 C CA . LYS A 1 112 ? -25.453 24.013 18.565 1.00 90.88 112 LYS A CA 1
ATOM 902 C C . LYS A 1 112 ? -26.557 23.756 17.544 1.00 90.88 112 LYS A C 1
ATOM 904 O O . LYS A 1 112 ? -27.456 24.577 17.403 1.00 90.88 112 LYS A O 1
ATOM 909 N N . SER A 1 113 ? -26.523 22.604 16.874 1.00 88.19 113 SER A N 1
ATOM 910 C CA . SER A 1 113 ? -27.549 22.232 15.893 1.00 88.19 113 SER A CA 1
ATOM 911 C C . SER A 1 113 ? -28.938 22.117 16.535 1.00 88.19 113 SER A C 1
ATOM 913 O O . SER A 1 113 ? -29.916 22.605 15.976 1.00 88.19 113 SER A O 1
ATOM 915 N N . ILE A 1 114 ? -29.033 21.533 17.737 1.00 89.50 114 ILE A N 1
ATOM 916 C CA . ILE A 1 114 ? -30.292 21.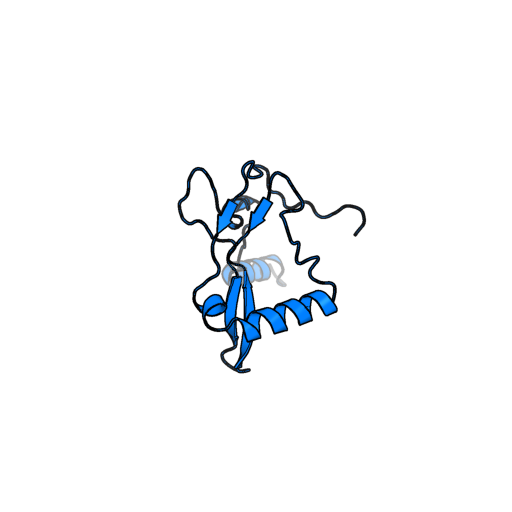435 18.494 1.00 89.50 114 ILE A CA 1
ATOM 917 C C . ILE A 1 114 ? -30.771 22.816 18.948 1.00 89.50 114 ILE A C 1
ATOM 919 O O . ILE A 1 114 ? -31.957 23.110 18.839 1.00 89.50 114 ILE A O 1
ATOM 923 N N . GLN A 1 115 ? -29.868 23.672 19.428 1.00 87.56 115 GLN A N 1
ATOM 924 C CA . GLN A 1 115 ? -30.208 25.037 19.836 1.00 87.56 115 GLN A CA 1
ATOM 925 C C . 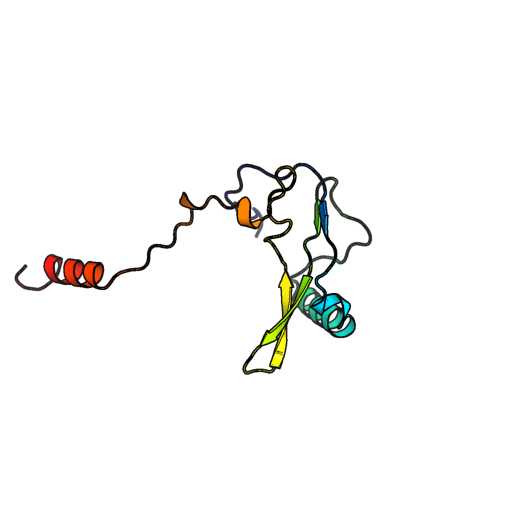GLN A 1 115 ? -30.678 25.907 18.667 1.00 87.56 115 GLN A C 1
ATOM 927 O O . GLN A 1 115 ? -31.478 26.799 18.888 1.00 87.56 115 GLN A O 1
ATOM 932 N N . GLN A 1 116 ? -30.200 25.668 17.443 1.00 85.69 116 GLN A N 1
ATOM 933 C CA . GLN A 1 116 ? -30.595 26.446 16.263 1.00 85.69 116 GLN A CA 1
ATOM 934 C C . GLN A 1 116 ? -31.873 25.934 15.587 1.00 85.69 116 GLN A C 1
ATOM 936 O O . GLN A 1 116 ? -32.611 26.721 15.003 1.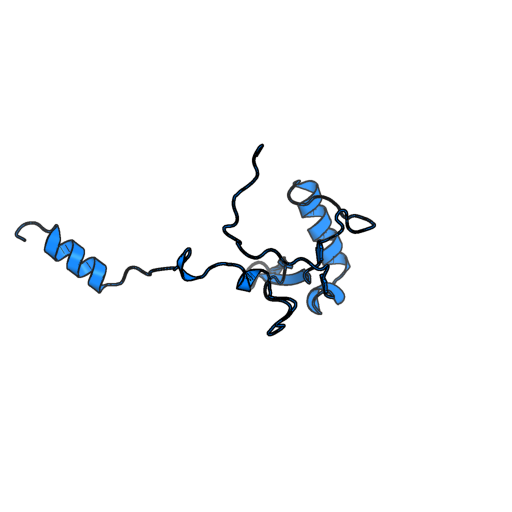00 85.69 116 GLN A O 1
ATOM 941 N N . LEU A 1 117 ? -32.116 24.620 15.613 1.00 86.12 117 LEU A N 1
ATOM 942 C CA . LEU A 1 117 ? -33.198 23.976 14.852 1.00 86.12 117 LEU A CA 1
ATOM 943 C C . LEU A 1 117 ? -34.318 23.413 15.742 1.00 86.12 117 LEU A C 1
ATOM 945 O O . LEU A 1 117 ? -35.326 22.914 15.240 1.00 86.12 117 LEU A O 1
ATOM 949 N N . GLY A 1 118 ? -34.138 23.445 17.062 1.00 78.88 118 GLY A N 1
ATOM 950 C CA . GLY A 1 118 ? -35.097 22.949 18.039 1.00 78.88 118 GLY A CA 1
ATOM 951 C C . GLY A 1 118 ? -36.340 23.831 18.149 1.00 78.88 118 GLY A C 1
ATOM 952 O O . GLY A 1 118 ? -36.299 25.046 17.974 1.00 78.88 118 GLY A O 1
ATOM 953 N N . LYS A 1 119 ? -37.481 23.215 18.474 1.00 62.22 119 LYS A N 1
ATOM 954 C CA . LYS A 1 119 ? -38.739 23.938 18.703 1.00 62.22 119 LYS A CA 1
ATOM 955 C C . LYS A 1 119 ? -38.595 24.901 19.889 1.00 62.22 119 LYS A C 1
ATOM 957 O O . LYS A 1 119 ? -38.417 24.445 21.015 1.00 62.22 119 LYS A O 1
ATOM 962 N N . GLY A 1 120 ? -38.752 26.199 19.626 1.00 66.62 120 GLY A N 1
ATOM 963 C CA . GLY A 1 120 ? -38.661 27.268 20.628 1.00 66.62 120 GLY A CA 1
ATOM 964 C C . GLY A 1 120 ? -37.294 27.955 20.720 1.00 66.62 120 GLY A C 1
ATOM 965 O O . GLY A 1 120 ? -37.092 28.705 21.673 1.00 66.62 120 GLY A O 1
ATOM 966 N N . ALA A 1 121 ? -36.387 27.685 19.774 1.00 52.16 121 ALA A N 1
ATOM 967 C CA . ALA A 1 121 ? -35.216 28.517 19.499 1.00 52.16 121 ALA A CA 1
ATOM 968 C C . ALA A 1 121 ? -35.601 29.899 18.946 1.00 52.16 121 ALA A C 1
ATOM 970 O O . ALA A 1 121 ? -36.634 29.977 18.236 1.00 52.16 121 ALA A O 1
#

Foldseek 3Di:
DVPDDDQVQPDDQPAAEADEADPQCVVCVVLVVVQVVVCVVVVNDDDDDPDDPDRHYYHFHKHWDADPPPRDIDIDTPQCPPPPDPNDGGNVRSRDCVVVPDDDCDVVNVVVVCVVPPDPD

Radius of gyration: 21.05 Å; chains: 1; bounding box: 53×47×40 Å

Sequence (121 aa):
LREGFDTGISNIPNKPLEWPNLRSARRNPENVTRLVAEELNKGFLIGPYNSPPFINYRINPIGLVESKYSKKKRLIVDLSVPHNDKDHPSINSLIYKYSYSLSYVTVDDAIKSIQQLGKGA

Secondary structure (DSSP, 8-state):
--S-------S---S-EE-PPPHHHHT-HHHHHHHHHHHHHTTS-----SS-SSSS-EEPPEEEEE-TTT--EEEEE-TTPSSS-SSS--GGGGS-TTTT--PPPPHHHHHHHHHHHSTT-